Protein AF-H6QPK4-F1 (afdb_monomer)

Mean predicted aligned error: 12.19 Å

Solvent-accessible surface area (backbone atoms only — not comparable to full-atom values): 3768 Å² total; per-residue (Å²): 137,78,83,65,62,65,58,58,54,52,50,54,56,50,56,56,53,55,60,57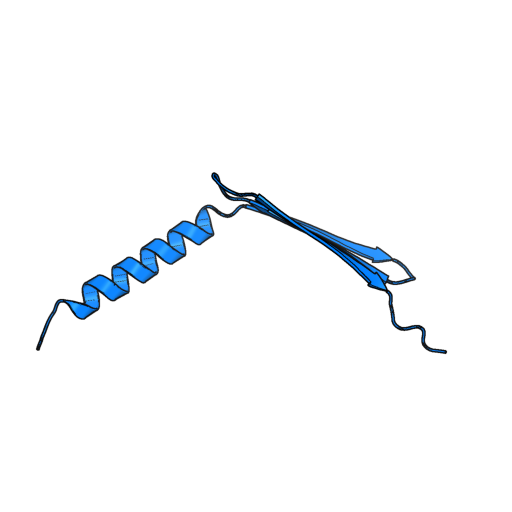,74,56,49,49,76,50,73,52,77,48,83,52,103,65,25,37,39,41,37,40,37,44,32,46,95,90,49,76,49,76,49,76,49,77,46,68,56,81,79,85,123

Structure (mmCIF, N/CA/C/O backbone):
data_AF-H6QPK4-F1
#
_entry.id   AF-H6QPK4-F1
#
loop_
_atom_site.group_PDB
_atom_site.id
_atom_site.type_symbol
_atom_site.label_atom_id
_atom_site.label_alt_id
_atom_site.label_comp_id
_atom_site.label_asym_id
_atom_site.label_entity_id
_atom_site.label_seq_id
_atom_site.pdbx_PDB_ins_code
_atom_site.Cartn_x
_atom_site.Cartn_y
_atom_site.Cartn_z
_atom_site.occupancy
_atom_site.B_iso_or_equiv
_atom_site.auth_seq_id
_atom_site.auth_comp_id
_atom_site.auth_asym_id
_atom_site.auth_atom_id
_atom_site.pdbx_PDB_model_num
ATOM 1 N N . MET A 1 1 ? 10.872 -5.951 47.251 1.00 43.22 1 MET A N 1
ATOM 2 C CA . MET A 1 1 ? 10.976 -6.070 45.777 1.00 43.22 1 MET A CA 1
ATOM 3 C C . MET A 1 1 ? 9.574 -6.247 45.195 1.00 43.22 1 MET A C 1
ATOM 5 O O . MET A 1 1 ? 8.845 -7.121 45.646 1.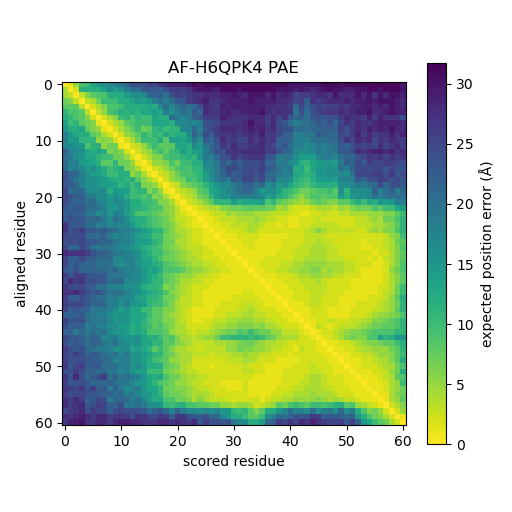00 43.22 1 MET A O 1
ATOM 9 N N . SER A 1 2 ? 9.151 -5.330 44.318 1.00 45.00 2 SER A N 1
ATOM 10 C CA . SER A 1 2 ? 7.743 -5.028 44.004 1.00 45.00 2 SER A CA 1
ATOM 11 C C . SER A 1 2 ? 7.180 -5.883 42.854 1.00 45.00 2 SER A C 1
ATOM 13 O O . SER A 1 2 ? 7.594 -5.728 41.709 1.00 45.00 2 SER A O 1
ATOM 15 N N . ARG A 1 3 ? 6.184 -6.739 43.140 1.00 49.31 3 ARG A N 1
ATOM 16 C CA . ARG A 1 3 ? 5.446 -7.594 42.173 1.00 49.31 3 ARG A CA 1
ATOM 17 C C . ARG A 1 3 ? 4.582 -6.823 41.150 1.00 49.31 3 ARG A C 1
ATOM 19 O O . ARG A 1 3 ? 3.873 -7.440 40.363 1.00 49.31 3 ARG A O 1
ATOM 26 N N . LYS A 1 4 ? 4.597 -5.484 41.158 1.00 51.06 4 LYS A N 1
ATOM 27 C CA . LYS A 1 4 ? 3.690 -4.643 40.351 1.00 51.06 4 LYS A CA 1
ATOM 28 C C . LYS A 1 4 ? 4.199 -4.339 38.933 1.00 51.06 4 LYS A C 1
ATOM 30 O O . LYS A 1 4 ? 3.386 -4.075 38.055 1.00 51.06 4 LYS A O 1
ATOM 35 N N . ALA A 1 5 ? 5.508 -4.421 38.685 1.00 53.38 5 ALA A N 1
ATOM 36 C CA . ALA A 1 5 ? 6.089 -4.090 37.378 1.00 53.38 5 ALA A CA 1
ATOM 37 C C . ALA A 1 5 ? 5.779 -5.146 36.296 1.00 53.38 5 ALA A C 1
ATOM 39 O O . ALA A 1 5 ? 5.525 -4.804 35.141 1.00 53.38 5 ALA A O 1
ATOM 40 N N . SER A 1 6 ? 5.736 -6.427 36.675 1.00 52.56 6 SER A N 1
ATOM 41 C CA . SER A 1 6 ? 5.557 -7.543 35.737 1.00 52.56 6 SER A CA 1
ATOM 42 C C . SER A 1 6 ? 4.156 -7.587 35.119 1.00 52.56 6 SER A C 1
ATOM 44 O O . SER A 1 6 ? 4.010 -7.892 33.943 1.00 52.56 6 SER A O 1
ATOM 46 N N . ILE A 1 7 ? 3.121 -7.221 35.882 1.00 54.91 7 ILE A N 1
ATOM 47 C CA . ILE A 1 7 ? 1.721 -7.237 35.422 1.00 54.91 7 ILE A CA 1
ATOM 48 C C . ILE A 1 7 ? 1.466 -6.110 34.406 1.00 54.91 7 ILE A C 1
ATOM 50 O O . ILE A 1 7 ? 0.737 -6.284 33.430 1.00 54.91 7 ILE A O 1
ATOM 54 N N . GLN A 1 8 ? 2.103 -4.954 34.598 1.00 53.19 8 GLN A N 1
ATOM 55 C CA . GLN A 1 8 ? 1.943 -3.794 33.720 1.00 53.19 8 GLN A CA 1
ATOM 56 C C . GLN A 1 8 ? 2.609 -4.010 32.347 1.00 53.19 8 GLN A C 1
ATOM 58 O O . GLN A 1 8 ? 2.078 -3.573 31.325 1.00 53.19 8 GLN A O 1
ATOM 63 N N . ALA A 1 9 ? 3.733 -4.734 32.310 1.00 53.91 9 ALA A N 1
ATOM 64 C CA . ALA A 1 9 ? 4.419 -5.112 31.074 1.00 53.91 9 ALA A CA 1
ATOM 65 C C . ALA A 1 9 ? 3.641 -6.166 30.263 1.00 53.91 9 ALA A C 1
ATOM 67 O O . ALA A 1 9 ? 3.545 -6.050 29.040 1.00 53.91 9 ALA A O 1
ATOM 68 N N . THR A 1 10 ? 3.034 -7.152 30.933 1.00 55.50 10 THR A N 1
ATOM 69 C CA . THR A 1 10 ? 2.203 -8.177 30.277 1.00 55.50 10 THR A CA 1
ATOM 70 C C . THR A 1 10 ? 0.947 -7.572 29.647 1.00 55.50 10 THR A C 1
ATOM 72 O O . THR A 1 10 ? 0.646 -7.871 28.492 1.00 55.50 10 THR A O 1
ATOM 75 N N . ASN A 1 11 ? 0.279 -6.644 30.343 1.00 52.72 11 ASN A N 1
ATOM 76 C CA . ASN A 1 11 ? -0.898 -5.952 29.811 1.00 52.72 11 ASN A CA 1
ATOM 77 C C . ASN A 1 11 ? -0.578 -5.123 28.556 1.00 52.72 11 ASN A C 1
ATOM 79 O O . ASN A 1 11 ? -1.270 -5.251 27.552 1.00 52.72 11 ASN A O 1
ATOM 83 N N . ARG A 1 12 ? 0.517 -4.343 28.550 1.00 51.88 12 ARG A N 1
ATOM 84 C CA . ARG A 1 12 ? 0.927 -3.564 27.360 1.00 51.88 12 ARG A CA 1
ATOM 85 C C . ARG A 1 12 ? 1.176 -4.442 26.131 1.00 51.88 12 ARG A C 1
ATOM 87 O O . ARG A 1 12 ? 0.858 -4.042 25.014 1.00 51.88 12 ARG A O 1
ATOM 94 N N . ARG A 1 13 ? 1.741 -5.636 26.334 1.00 53.72 13 ARG A N 1
ATOM 95 C CA . ARG A 1 13 ? 2.057 -6.579 25.252 1.00 53.72 13 ARG A CA 1
ATOM 96 C C . ARG A 1 13 ? 0.803 -7.226 24.659 1.00 53.72 13 ARG A C 1
ATOM 98 O O . ARG A 1 13 ? 0.768 -7.452 23.454 1.00 53.72 13 ARG A O 1
ATOM 105 N N . GLN A 1 14 ? -0.215 -7.494 25.478 1.00 53.72 14 GLN A N 1
ATOM 106 C CA . GLN A 1 14 ? -1.512 -7.979 24.998 1.00 53.72 14 GLN A CA 1
ATOM 107 C C . GLN A 1 14 ? -2.277 -6.891 24.241 1.00 53.72 14 GLN A C 1
ATOM 109 O O . GLN A 1 14 ? -2.681 -7.145 23.114 1.00 53.72 14 GLN A O 1
ATOM 114 N N . THR A 1 15 ? -2.375 -5.668 24.774 1.00 54.34 15 THR A N 1
ATOM 115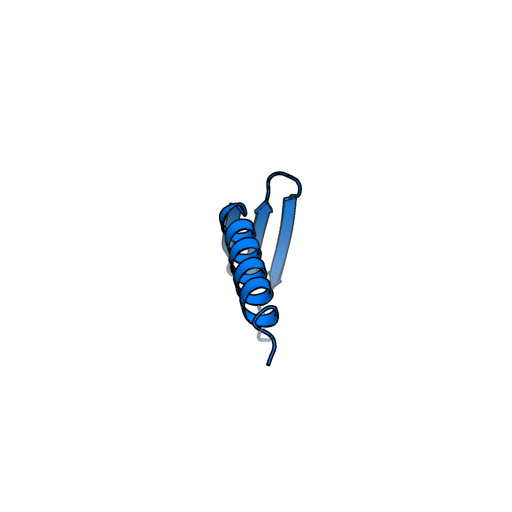 C CA . THR A 1 15 ? -3.082 -4.563 24.097 1.00 54.34 15 THR A CA 1
ATOM 116 C C . THR A 1 15 ? -2.472 -4.223 22.736 1.00 54.34 15 THR A C 1
ATOM 118 O O . THR A 1 15 ? -3.199 -4.023 21.768 1.00 54.34 15 THR A O 1
ATOM 121 N N . ALA A 1 16 ? -1.138 -4.205 22.633 1.00 54.88 16 ALA A N 1
ATOM 122 C CA . ALA A 1 16 ? -0.462 -3.971 21.360 1.00 54.88 16 ALA A CA 1
ATOM 123 C C . ALA A 1 16 ? -0.767 -5.075 20.337 1.00 54.88 16 ALA A C 1
ATOM 125 O O . ALA A 1 16 ? -0.969 -4.776 19.170 1.00 54.88 16 ALA A O 1
ATOM 126 N N . ARG A 1 17 ? -0.830 -6.341 20.765 1.00 53.94 17 ARG A N 1
ATOM 127 C CA . ARG A 1 17 ? -1.134 -7.474 19.883 1.00 53.94 17 ARG A CA 1
ATOM 128 C C . ARG A 1 17 ? -2.584 -7.446 19.385 1.00 53.94 17 ARG A C 1
ATOM 130 O O . ARG A 1 17 ? -2.799 -7.680 18.204 1.00 53.94 17 ARG A O 1
ATOM 137 N N . THR A 1 18 ? -3.539 -7.076 20.239 1.00 53.78 18 THR A N 1
ATOM 138 C CA . THR A 1 18 ? -4.953 -6.912 19.855 1.00 53.78 18 THR A CA 1
ATOM 139 C C . THR A 1 18 ? -5.150 -5.784 18.834 1.00 53.78 18 THR A C 1
ATOM 141 O O . THR A 1 18 ? -5.935 -5.931 17.909 1.00 53.78 18 THR A O 1
ATOM 144 N N . LEU A 1 19 ? -4.383 -4.689 18.934 1.00 59.12 19 LEU A N 1
ATOM 145 C CA . LEU A 1 19 ? -4.429 -3.587 17.960 1.00 59.12 19 LEU A CA 1
ATOM 146 C C . LEU A 1 19 ? -3.945 -3.988 16.555 1.00 59.12 19 LEU A C 1
ATOM 148 O O . LEU A 1 19 ? -4.389 -3.393 15.579 1.00 59.12 19 LEU A O 1
ATOM 152 N N . TRP A 1 20 ? -3.053 -4.978 16.437 1.00 61.84 20 TRP A N 1
ATOM 153 C CA . TRP A 1 20 ? -2.596 -5.483 15.136 1.00 61.84 20 TRP A CA 1
ATOM 154 C C . TRP A 1 20 ? -3.600 -6.429 14.473 1.00 61.84 20 TRP A C 1
ATOM 156 O O . TRP A 1 20 ? -3.667 -6.461 13.250 1.00 61.84 20 TRP A O 1
ATOM 166 N N . GLU A 1 21 ? -4.373 -7.183 15.258 1.00 63.28 21 GLU A N 1
ATOM 167 C CA . GLU A 1 21 ? -5.377 -8.128 14.742 1.00 63.28 21 GLU A CA 1
ATOM 168 C C . GLU A 1 21 ? -6.571 -7.407 14.082 1.00 63.28 21 GLU A C 1
ATOM 170 O O . GLU A 1 21 ? -7.177 -7.947 13.160 1.00 63.28 21 GLU A O 1
ATOM 175 N N . ASP A 1 22 ? -6.854 -6.164 14.488 1.00 76.12 22 ASP A N 1
ATOM 176 C CA . ASP A 1 22 ? -7.938 -5.3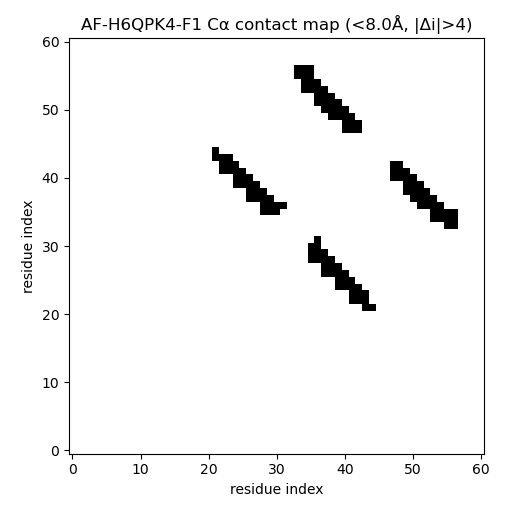32 13.944 1.00 76.12 22 ASP A CA 1
ATOM 177 C C . ASP A 1 22 ? -7.534 -4.489 12.715 1.00 76.12 22 ASP A C 1
ATOM 179 O O . ASP A 1 22 ? -8.374 -3.788 12.139 1.00 76.12 22 ASP A O 1
ATOM 183 N N . LEU A 1 23 ? -6.262 -4.529 12.301 1.00 81.56 23 LEU A N 1
ATOM 184 C CA . LEU A 1 23 ? -5.786 -3.808 11.121 1.00 81.56 23 LEU A CA 1
ATOM 185 C C . LEU A 1 23 ? -5.970 -4.658 9.863 1.00 81.56 23 LEU A C 1
ATOM 187 O O . LEU A 1 23 ? -5.307 -5.674 9.667 1.00 81.56 23 LEU A O 1
ATOM 191 N N . GLN A 1 24 ? -6.838 -4.197 8.969 1.00 87.62 24 GLN A N 1
ATOM 192 C CA . GLN A 1 24 ? -6.944 -4.717 7.613 1.00 87.62 24 GLN A CA 1
ATOM 193 C C . GLN A 1 24 ? -5.915 -4.013 6.731 1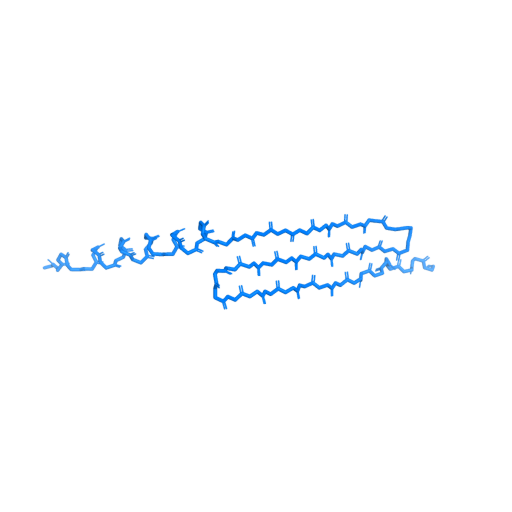.00 87.62 24 GLN A C 1
ATOM 195 O O . GLN A 1 24 ? -5.853 -2.782 6.694 1.00 87.62 24 GLN A O 1
ATOM 200 N N . VAL A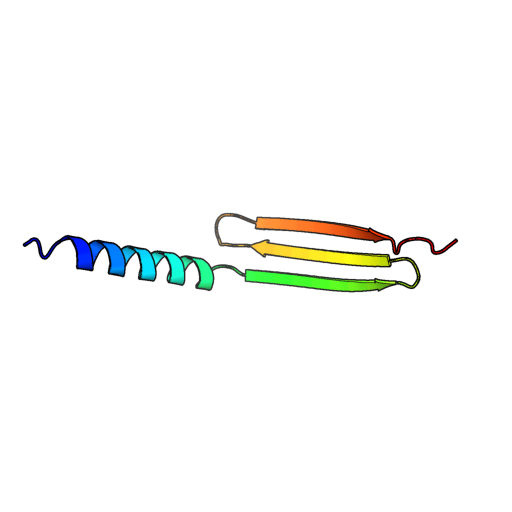 1 25 ? -5.103 -4.796 6.026 1.00 89.75 25 VAL A N 1
ATOM 201 C CA . VAL A 1 25 ? -4.115 -4.299 5.067 1.00 89.75 25 VAL A CA 1
ATOM 202 C C . VAL A 1 25 ? -4.451 -4.876 3.700 1.00 89.75 25 VAL A C 1
ATOM 204 O O . VAL A 1 25 ? -4.516 -6.094 3.551 1.00 89.75 25 VAL A O 1
ATOM 207 N N . ASP A 1 26 ? -4.645 -4.004 2.717 1.00 93.38 26 ASP A N 1
ATOM 208 C CA . ASP A 1 26 ? -4.889 -4.361 1.319 1.00 93.38 26 ASP A CA 1
ATOM 209 C C . ASP A 1 26 ? -3.994 -3.521 0.398 1.00 93.38 26 ASP A C 1
ATOM 211 O O . ASP A 1 26 ? -3.489 -2.463 0.785 1.00 93.38 26 ASP A O 1
ATOM 215 N N . GLY A 1 27 ? -3.757 -3.986 -0.823 1.00 95.00 27 GLY A N 1
ATOM 216 C CA . GLY A 1 27 ? -2.963 -3.243 -1.787 1.00 95.00 27 GLY A CA 1
ATOM 217 C C . GLY A 1 27 ? -2.359 -4.081 -2.901 1.00 95.00 27 GLY A C 1
ATOM 218 O O . GLY A 1 27 ? -2.517 -5.297 -2.982 1.00 95.0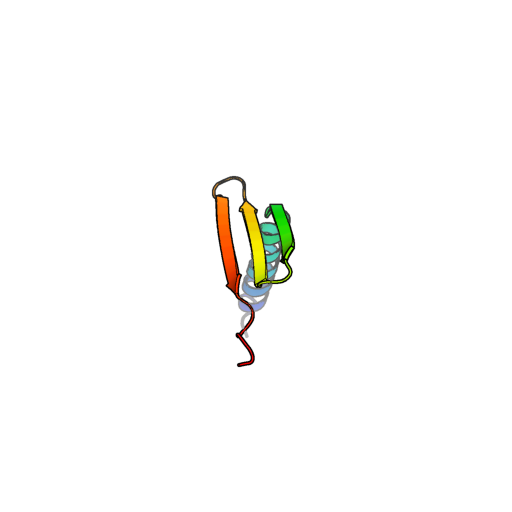0 27 GLY A O 1
ATOM 219 N N . TYR A 1 28 ? -1.620 -3.399 -3.772 1.00 96.81 28 TYR A N 1
ATOM 220 C CA . TYR A 1 28 ? -0.872 -4.028 -4.849 1.00 96.81 28 TYR A CA 1
ATOM 221 C C . TYR A 1 28 ? 0.466 -3.341 -5.093 1.00 96.81 28 TYR A C 1
ATOM 223 O O . TYR A 1 28 ? 0.663 -2.148 -4.841 1.00 96.81 28 TYR A O 1
ATOM 231 N N . ILE A 1 29 ? 1.368 -4.119 -5.683 1.00 97.25 29 ILE A N 1
ATOM 232 C CA . ILE A 1 29 ? 2.585 -3.626 -6.311 1.00 97.25 29 ILE A CA 1
ATOM 233 C C . ILE A 1 29 ? 2.505 -4.016 -7.785 1.00 97.25 29 ILE A C 1
ATOM 235 O O . ILE A 1 29 ? 2.320 -5.190 -8.108 1.00 97.25 29 ILE A O 1
ATOM 239 N N . ARG A 1 30 ? 2.611 -3.032 -8.680 1.00 97.88 30 ARG A N 1
ATOM 240 C CA . ARG A 1 30 ? 2.659 -3.250 -10.132 1.00 97.88 30 ARG A CA 1
ATOM 241 C C . ARG A 1 30 ? 4.011 -2.825 -10.674 1.00 97.88 30 ARG A C 1
ATOM 243 O O . ARG A 1 30 ? 4.502 -1.741 -10.368 1.00 97.88 30 ARG A O 1
ATOM 250 N N . PHE A 1 31 ? 4.581 -3.683 -11.509 1.00 97.12 31 PHE A N 1
ATOM 251 C CA . PHE A 1 31 ? 5.843 -3.439 -12.189 1.00 97.12 31 PHE A CA 1
ATOM 252 C C . PHE A 1 31 ? 5.557 -3.033 -13.632 1.00 97.12 31 PHE A C 1
ATOM 254 O O . PHE A 1 31 ? 4.904 -3.769 -14.371 1.00 97.12 31 PHE A O 1
ATOM 261 N N . TYR A 1 32 ? 6.062 -1.871 -14.028 1.00 95.19 32 TYR A N 1
ATOM 262 C CA . TYR A 1 32 ? 6.041 -1.384 -15.402 1.00 95.19 32 TYR A CA 1
ATOM 263 C C . TYR A 1 32 ? 7.472 -1.353 -15.951 1.00 95.19 32 TYR A C 1
ATOM 265 O O . TYR A 1 32 ? 8.419 -1.296 -15.167 1.00 95.19 32 TYR A O 1
ATOM 273 N N . PRO A 1 33 ? 7.670 -1.312 -17.280 1.00 95.06 33 PRO A N 1
ATOM 274 C CA . PRO A 1 33 ? 9.006 -1.175 -17.869 1.00 95.06 33 PRO A CA 1
ATOM 275 C C . PRO A 1 33 ? 9.782 0.074 -17.411 1.00 95.06 33 PRO A C 1
ATOM 277 O O . PRO A 1 33 ? 11.004 0.097 -17.474 1.00 95.06 33 PRO A O 1
ATOM 280 N N . TYR A 1 34 ? 9.082 1.109 -16.943 1.00 94.12 34 TYR A N 1
ATOM 281 C CA . TYR A 1 34 ? 9.640 2.415 -16.575 1.00 94.12 34 TYR A CA 1
ATOM 282 C C . TYR A 1 34 ? 9.589 2.710 -15.062 1.00 94.12 34 TYR A C 1
ATOM 284 O O . TYR A 1 34 ? 9.988 3.792 -14.629 1.00 94.12 34 TYR A O 1
ATOM 292 N N . GLY A 1 35 ? 9.112 1.775 -14.236 1.00 96.38 35 GLY A N 1
ATOM 293 C CA . GLY A 1 35 ? 9.105 1.937 -12.782 1.00 96.38 35 GLY A CA 1
ATOM 294 C C . GLY A 1 35 ? 8.112 1.035 -12.059 1.00 96.38 35 GLY A C 1
ATOM 295 O O . GLY A 1 35 ? 7.553 0.100 -12.630 1.00 96.38 35 GLY A O 1
ATOM 296 N N . ILE A 1 36 ? 7.886 1.335 -10.783 1.00 97.38 36 ILE A N 1
ATOM 297 C CA . ILE A 1 36 ? 7.064 0.542 -9.865 1.00 97.38 36 ILE A CA 1
ATOM 298 C C . ILE A 1 36 ? 5.947 1.415 -9.300 1.00 97.38 36 ILE A C 1
ATOM 300 O O . ILE A 1 36 ? 6.193 2.515 -8.809 1.00 97.38 36 ILE A O 1
ATOM 304 N N . GLU A 1 37 ? 4.721 0.910 -9.314 1.00 97.94 37 GLU A N 1
ATOM 305 C CA . GLU A 1 37 ? 3.589 1.510 -8.616 1.00 97.94 37 GLU A CA 1
ATOM 306 C C . GLU A 1 37 ? 3.287 0.712 -7.349 1.00 97.94 37 GLU A C 1
ATOM 308 O O . GLU A 1 37 ? 3.054 -0.496 -7.405 1.00 97.94 37 GLU A O 1
ATOM 313 N N . VAL A 1 38 ? 3.274 1.404 -6.213 1.00 97.50 38 VAL A N 1
ATOM 314 C CA . VAL A 1 38 ? 2.909 0.853 -4.909 1.00 97.50 38 VAL A CA 1
ATOM 315 C C . VAL A 1 38 ? 1.623 1.524 -4.456 1.00 97.50 38 VAL A C 1
ATOM 317 O O . VAL A 1 38 ? 1.553 2.756 -4.378 1.00 97.50 38 VAL A O 1
ATOM 320 N N . ASN A 1 39 ? 0.621 0.714 -4.139 1.00 97.19 39 ASN A N 1
ATOM 321 C CA . ASN A 1 39 ? -0.627 1.158 -3.542 1.00 97.19 39 ASN A CA 1
ATOM 322 C C . ASN A 1 39 ? -0.919 0.279 -2.324 1.00 97.19 39 ASN A C 1
ATOM 324 O O . ASN A 1 39 ? -1.027 -0.936 -2.460 1.00 97.19 39 ASN A O 1
ATOM 328 N N . LEU A 1 40 ? -0.992 0.893 -1.147 1.00 96.50 40 LEU A N 1
ATOM 329 C CA . LEU A 1 40 ? -1.231 0.225 0.128 1.00 96.50 40 LEU A CA 1
ATOM 330 C C . LEU A 1 40 ? -2.321 0.972 0.884 1.00 96.50 40 LEU A C 1
ATOM 332 O O . LEU A 1 40 ? -2.216 2.180 1.090 1.00 96.50 40 LEU A O 1
ATOM 336 N N . THR A 1 41 ? -3.317 0.244 1.356 1.00 95.38 41 THR A N 1
ATOM 337 C CA . THR A 1 41 ? -4.367 0.741 2.234 1.00 95.38 41 THR A CA 1
ATOM 338 C C . THR A 1 41 ? -4.298 -0.020 3.547 1.00 95.38 41 THR A C 1
ATOM 340 O O . THR A 1 41 ? -4.288 -1.247 3.577 1.00 95.38 41 THR A O 1
ATOM 343 N N . VAL A 1 42 ? -4.228 0.726 4.643 1.00 92.50 42 VAL A N 1
ATOM 344 C CA . VAL A 1 42 ? -4.260 0.206 6.006 1.00 92.50 42 VAL A CA 1
ATOM 345 C C . VAL A 1 42 ? -5.476 0.809 6.684 1.00 92.50 42 VAL A C 1
ATOM 347 O O . VAL A 1 42 ? -5.575 2.030 6.807 1.00 92.50 42 VAL A O 1
ATOM 350 N N . SER A 1 43 ? -6.400 -0.031 7.127 1.00 91.19 43 SER A N 1
ATOM 351 C CA . SER A 1 43 ? -7.631 0.405 7.775 1.00 91.19 43 SER A CA 1
ATOM 352 C C . SER A 1 43 ? -7.874 -0.325 9.085 1.00 91.19 43 SER A C 1
ATOM 354 O O . SER A 1 43 ? -7.641 -1.522 9.208 1.00 91.19 43 SER A O 1
ATOM 356 N N . SER A 1 44 ? -8.395 0.419 10.047 1.00 88.81 44 SER A N 1
ATOM 357 C CA . SER A 1 44 ? -9.008 -0.064 11.282 1.00 88.81 44 SER A CA 1
ATOM 358 C C . SER A 1 44 ? -10.483 0.355 11.292 1.00 88.81 44 SER A C 1
ATOM 360 O O . SER A 1 44 ? -10.967 0.964 10.336 1.00 88.81 44 SER A O 1
ATOM 362 N N . LYS A 1 45 ? -11.202 0.083 12.386 1.00 83.12 45 LYS A N 1
ATOM 363 C CA . LYS A 1 45 ? -12.583 0.562 12.566 1.00 83.12 45 LYS A CA 1
ATOM 364 C C . LYS A 1 45 ? -12.696 2.091 12.552 1.00 83.12 45 LYS A C 1
ATOM 366 O O . LYS A 1 45 ? -13.676 2.611 12.033 1.00 83.12 45 LYS A O 1
ATOM 371 N N . ASP A 1 46 ? -11.696 2.788 13.090 1.00 85.88 46 ASP A N 1
ATOM 372 C CA . ASP A 1 46 ? -11.770 4.234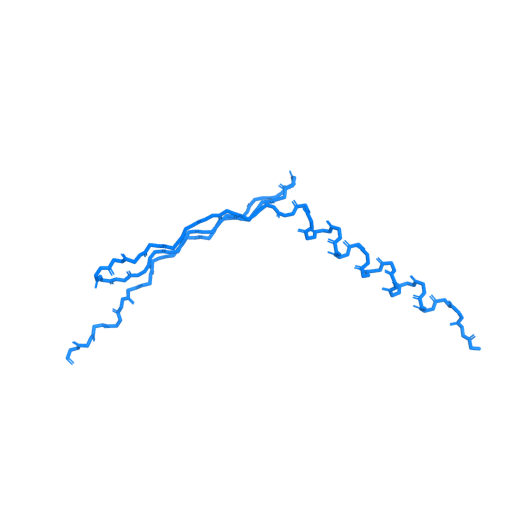 13.333 1.00 85.88 46 ASP A CA 1
ATOM 373 C C . ASP A 1 46 ? -11.000 5.063 12.298 1.00 85.88 46 ASP A C 1
ATOM 375 O O . ASP A 1 46 ? -11.269 6.249 12.114 1.00 85.88 46 ASP A O 1
ATOM 379 N N . THR A 1 47 ? -10.004 4.466 11.635 1.00 83.50 47 THR A N 1
ATOM 380 C CA . THR A 1 47 ? -9.084 5.195 10.752 1.00 83.50 47 THR A CA 1
ATOM 381 C C . THR A 1 47 ? -8.711 4.389 9.518 1.00 83.50 47 THR A C 1
ATOM 383 O O . THR A 1 47 ? -8.549 3.172 9.579 1.00 83.50 47 THR A O 1
ATOM 386 N N . CYS A 1 48 ? -8.531 5.086 8.397 1.00 88.81 48 CYS A N 1
ATOM 387 C CA . CYS A 1 48 ? -8.047 4.517 7.147 1.00 88.81 48 CYS A CA 1
ATOM 388 C C . CYS A 1 48 ? -6.928 5.396 6.587 1.00 88.81 48 CYS A C 1
ATOM 390 O O . CYS A 1 48 ? -7.077 6.614 6.466 1.00 88.81 48 CYS A O 1
ATOM 392 N N . PHE A 1 49 ? -5.806 4.770 6.252 1.00 91.88 49 PHE A N 1
ATOM 393 C CA . PHE A 1 49 ? -4.649 5.392 5.633 1.00 91.88 49 PHE A CA 1
ATOM 394 C C . PHE A 1 49 ? -4.384 4.730 4.285 1.00 91.88 49 PHE A C 1
ATOM 396 O O . PHE A 1 49 ? -4.357 3.508 4.179 1.00 91.88 49 PHE A O 1
ATOM 403 N N . THR A 1 50 ? -4.163 5.537 3.251 1.00 94.12 50 THR A N 1
ATOM 404 C CA . THR A 1 50 ? -3.763 5.039 1.933 1.00 94.12 50 THR A CA 1
ATOM 405 C C . THR A 1 50 ? -2.453 5.685 1.517 1.00 94.12 50 THR A C 1
ATOM 407 O O . THR A 1 50 ? -2.312 6.907 1.525 1.00 94.12 50 THR A O 1
ATOM 410 N N . TYR A 1 51 ? -1.501 4.850 1.122 1.00 95.62 51 TYR A N 1
ATOM 411 C CA . TYR A 1 51 ? -0.227 5.232 0.545 1.00 95.62 51 TYR A CA 1
ATOM 412 C C . TYR A 1 51 ? -0.209 4.870 -0.933 1.00 95.62 51 TYR A C 1
ATOM 414 O O . TYR A 1 51 ? -0.379 3.708 -1.300 1.00 95.62 51 TYR A O 1
ATOM 422 N N . ARG A 1 52 ? 0.052 5.862 -1.785 1.00 96.38 52 ARG A N 1
ATOM 423 C CA . ARG A 1 52 ? 0.249 5.653 -3.218 1.00 96.38 52 ARG A CA 1
ATOM 424 C C . ARG A 1 52 ? 1.517 6.348 -3.673 1.00 96.38 52 ARG A C 1
ATOM 426 O O . ARG A 1 52 ? 1.678 7.550 -3.459 1.00 96.38 52 ARG A O 1
ATOM 433 N N . ARG A 1 53 ? 2.402 5.601 -4.328 1.00 96.88 53 ARG A N 1
ATOM 434 C CA . ARG A 1 53 ? 3.631 6.149 -4.903 1.00 96.88 53 ARG A CA 1
ATOM 435 C C . ARG A 1 53 ? 4.004 5.431 -6.189 1.00 96.88 53 ARG A C 1
ATOM 437 O O . ARG A 1 53 ? 3.959 4.207 -6.256 1.00 96.88 53 ARG A O 1
ATOM 444 N N . PHE A 1 54 ? 4.443 6.211 -7.170 1.00 96.25 54 PHE A N 1
ATOM 445 C CA . PHE A 1 54 ? 5.181 5.716 -8.322 1.00 96.25 54 PHE A CA 1
ATOM 446 C C . PHE A 1 54 ? 6.683 5.956 -8.109 1.00 96.25 54 PHE A C 1
ATOM 448 O O . PHE A 1 54 ? 7.089 7.049 -7.704 1.00 96.25 54 PHE A O 1
ATOM 455 N N . ILE A 1 55 ? 7.497 4.930 -8.336 1.00 96.12 55 ILE A N 1
ATOM 456 C CA . ILE A 1 55 ? 8.954 4.953 -8.203 1.00 96.12 55 ILE A CA 1
ATOM 457 C C . ILE A 1 55 ? 9.531 4.706 -9.602 1.00 96.12 55 ILE A C 1
ATOM 459 O O . ILE A 1 55 ? 9.481 3.567 -10.068 1.00 96.12 55 ILE A O 1
ATOM 463 N N . PRO A 1 56 ? 10.044 5.736 -10.298 1.00 95.12 56 PRO A N 1
ATOM 464 C CA . PRO A 1 56 ? 10.669 5.538 -11.600 1.00 95.12 56 PRO A CA 1
ATOM 465 C C . PRO A 1 56 ? 11.951 4.716 -11.448 1.00 95.12 56 PRO A C 1
ATOM 467 O O . PRO A 1 56 ? 12.668 4.860 -10.452 1.00 95.12 56 PRO A O 1
ATOM 470 N N . TYR A 1 57 ? 12.260 3.874 -12.435 1.00 92.12 57 TYR A N 1
ATOM 471 C CA . TYR A 1 57 ? 13.593 3.283 -12.488 1.00 92.12 57 TYR A CA 1
ATOM 472 C C . TYR A 1 57 ? 14.623 4.369 -12.800 1.00 92.12 57 TYR A C 1
ATOM 474 O O . TYR A 1 57 ? 14.336 5.268 -13.595 1.00 92.12 57 TYR A O 1
ATOM 482 N N . PRO A 1 58 ? 15.817 4.315 -12.187 1.00 88.88 58 PRO A N 1
ATOM 483 C CA . PRO A 1 58 ? 16.892 5.207 -12.579 1.00 88.88 58 PRO A CA 1
ATOM 484 C C . PRO A 1 58 ? 17.172 4.994 -14.068 1.00 88.88 58 PRO A C 1
ATOM 486 O 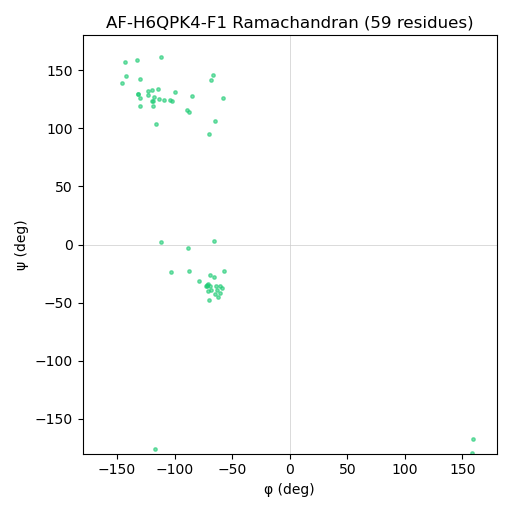O . PRO A 1 58 ? 17.390 3.866 -14.509 1.00 88.88 58 PRO A O 1
ATOM 489 N N . HIS A 1 59 ? 17.146 6.075 -14.847 1.00 75.50 59 HIS A N 1
ATOM 490 C CA . HIS A 1 59 ? 17.615 6.028 -16.222 1.00 75.50 59 HIS A CA 1
ATOM 491 C C . HIS A 1 59 ? 19.116 5.736 -16.180 1.00 75.50 59 HIS A C 1
ATOM 493 O O . HIS A 1 59 ? 19.909 6.590 -15.788 1.00 75.50 59 HIS A O 1
ATOM 499 N N . THR A 1 60 ? 19.510 4.515 -16.538 1.00 57.03 60 THR A N 1
ATOM 500 C CA . THR A 1 60 ? 20.887 4.238 -16.946 1.00 57.03 60 THR A CA 1
ATOM 501 C C . THR A 1 60 ? 21.076 4.917 -18.299 1.00 57.03 60 THR A C 1
ATOM 503 O O . THR A 1 60 ? 20.640 4.378 -19.317 1.00 57.03 60 THR A O 1
ATOM 506 N N . HIS A 1 61 ? 21.605 6.139 -18.282 1.00 49.38 61 HIS A N 1
ATOM 507 C CA . HIS A 1 61 ? 22.169 6.779 -19.467 1.00 49.38 61 HIS A CA 1
ATOM 508 C C . HIS A 1 61 ? 23.556 6.207 -19.751 1.00 49.38 61 HIS A C 1
ATOM 510 O O . HIS A 1 61 ? 24.297 5.972 -18.768 1.00 49.38 61 HIS A O 1
#

Nearest PDB structures (foldseek):
  1u5w-assembly1_A  TM=5.442E-01  e=6.260E-02  Escherichia coli
  9bk6-assembly1_A  TM=5.465E-01  e=2.381E-01  synthetic construct
  2qos-assembly1_C  TM=5.589E-01  e=4.062E-01  Homo sapiens
  3ktn-assembly1_A  TM=4.199E-01  e=4.963E-01  Enterococcus faecalis
  1whq-assembly1_A  TM=3.515E-01  e=3.012E+00  Mus musculus

Secondary structure (DSSP, 8-state):
--THHHHHHHHHHHHHHHHHHT-EEEEEEEEETTEEEEEEEEE-SS-EEEEEEEEEPP---

pLDDT: mean 77.7, std 19.53, range [43.22, 97.94]

Foldseek 3Di:
DDPPPVVVVVVVVVVVVVVVVQKDKDWDWDDDPFWIWTWIWIDGPVDIDIDTDTDGDPPPD

Sequence (61 aa):
MSRKASIQATNRRQTARTLWEDLQVDGYIRFYPYGIEVNLTVSSKDTCFTYRRFIPYPHTH

Organism: Puccinia graminis f. sp. tritici (strain CRL 75-36-700-3 / race SCCL) (NCBI:txid418459)

Radius of gyration: 20.2 Å; Cα contacts (8 Å, |Δi|>4): 66; chains: 1; bounding box: 35×15×65 Å